Protein AF-A0A9D2WMY1-F1 (afdb_monomer_lite)

Organism: NCBI:txid182264

pLDDT: mean 78.15, std 8.46, range [58.62, 91.94]

Secondary structure (DSSP, 8-state):
-HHHHHHHH---HHHHHHHHHHHHHHHHHHHHHHHHHTT---TTTHHHHHHHHHHHHHHHHHHHHHS-HHHHHHHHHHHHHHHHHHT-

Sequence (88 aa):
MVPSMVLLTGFTQYAAQGSSLLAMVPVGIVGAYTHWRLENVNTGILPGLIPGILLGTYLGGSLAHFMPEGALRIIFATVLIWTGVKYL

Foldseek 3Di:
DQVCCCVPVVDQSLVSVVVVVVVVVVVVVVVVVVCVVVVVDDPVCVVVVVVVCVVCCVVVNVVLVPDDSVVNVVVVVVVVVVVVVVVD

InterPro domains:
  IPR002781 Transmembrane protein TauE-like, transmembrane domain [PF01925] (1-86)
  IPR051598 4-Toluene sulfonate uptake permease/Inactive protease-like domain-containing protein [PTHR43701] (1-88)

Structure (mmCIF, N/CA/C/O backbone):
data_AF-A0A9D2WMY1-F1
#
_entry.id   AF-A0A9D2WMY1-F1
#
loop_
_atom_site.group_PDB
_atom_site.id
_atom_site.type_symbol
_atom_site.label_atom_id
_atom_site.label_alt_id
_atom_site.label_comp_id
_atom_site.label_asym_id
_atom_site.label_entity_id
_atom_site.label_seq_id
_atom_site.pdbx_PDB_ins_code
_atom_site.Cartn_x
_atom_site.Cartn_y
_atom_site.Cartn_z
_atom_site.occupancy
_atom_site.B_iso_or_equiv
_atom_site.auth_seq_id
_atom_site.auth_comp_id
_atom_site.auth_asym_id
_atom_site.auth_atom_id
_atom_site.pdbx_PDB_model_num
ATOM 1 N N . MET A 1 1 ? -2.964 -9.902 3.562 1.00 60.81 1 MET A N 1
ATOM 2 C CA . MET A 1 1 ? -2.274 -9.998 4.871 1.00 60.81 1 MET A CA 1
ATOM 3 C C . MET A 1 1 ? -2.977 -9.202 5.970 1.00 60.81 1 MET A C 1
ATOM 5 O O . MET A 1 1 ? -3.083 -9.700 7.082 1.00 60.81 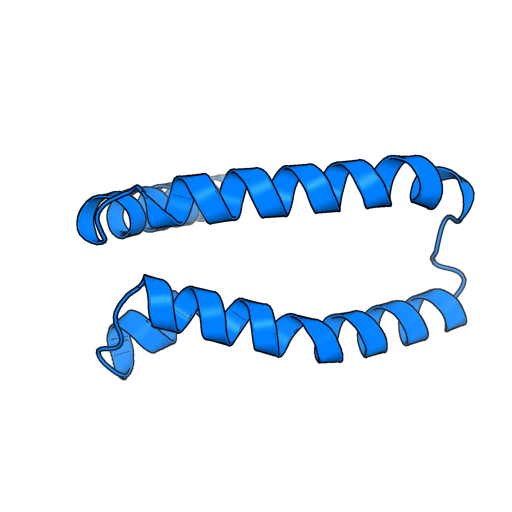1 MET A O 1
ATOM 9 N N . VAL A 1 2 ? -3.526 -8.017 5.674 1.00 63.09 2 VAL A N 1
ATOM 10 C CA . VAL A 1 2 ? -4.235 -7.189 6.671 1.00 63.09 2 VAL A CA 1
ATOM 11 C C . VAL A 1 2 ? -5.426 -7.903 7.351 1.00 63.09 2 VAL A C 1
ATOM 13 O O . VAL A 1 2 ? -5.456 -7.917 8.577 1.00 63.09 2 VAL A O 1
ATOM 16 N N . PRO A 1 3 ? -6.354 -8.589 6.643 1.00 58.62 3 PRO A N 1
ATOM 17 C CA . PRO A 1 3 ? -7.499 -9.237 7.299 1.00 58.62 3 PRO A CA 1
ATOM 18 C C . PRO A 1 3 ? -7.087 -10.394 8.214 1.00 58.62 3 PRO A C 1
ATOM 20 O O . PRO A 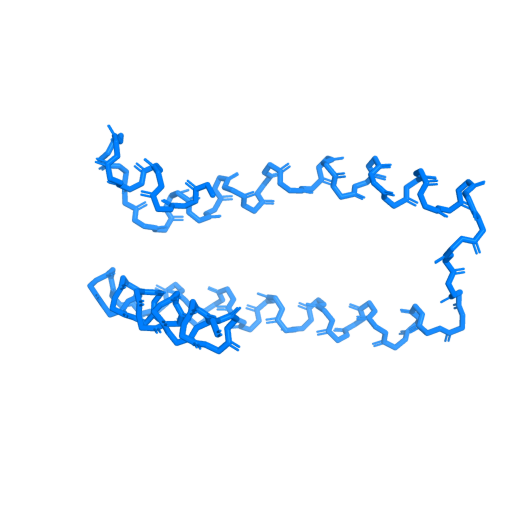1 3 ? -7.644 -10.553 9.292 1.00 58.62 3 PRO A O 1
ATOM 23 N N . SER A 1 4 ? -6.075 -11.172 7.812 1.00 61.50 4 SER A N 1
ATOM 24 C CA . SER A 1 4 ? -5.540 -12.277 8.610 1.00 61.50 4 SER A CA 1
ATOM 25 C C . SER A 1 4 ? -4.844 -11.782 9.878 1.00 61.50 4 SER A C 1
ATOM 27 O O . SER A 1 4 ? -5.023 -12.387 10.925 1.00 61.50 4 SER A O 1
ATOM 29 N N . MET A 1 5 ? -4.115 -10.661 9.832 1.00 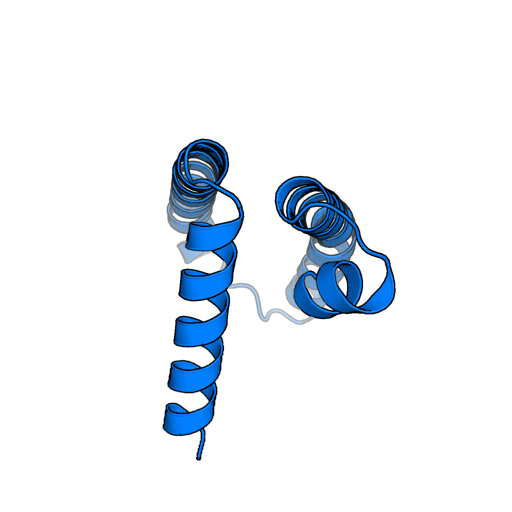58.75 5 MET A N 1
ATOM 30 C CA . MET A 1 5 ? -3.497 -10.078 11.034 1.00 58.75 5 MET A CA 1
ATOM 31 C C . MET A 1 5 ? -4.538 -9.461 11.982 1.00 58.75 5 MET A C 1
ATOM 33 O O . MET A 1 5 ? -4.453 -9.629 13.198 1.00 58.75 5 MET A O 1
ATOM 37 N N . VAL A 1 6 ? -5.571 -8.810 11.452 1.00 62.56 6 VAL A N 1
ATOM 38 C CA . VAL A 1 6 ? -6.637 -8.242 12.294 1.00 62.56 6 VAL A CA 1
ATOM 39 C C . VAL A 1 6 ? -7.496 -9.347 12.929 1.00 62.56 6 VAL A C 1
ATOM 41 O O . VAL A 1 6 ? -7.823 -9.262 14.108 1.00 62.56 6 VAL A O 1
ATOM 44 N N . LEU A 1 7 ? -7.831 -10.409 12.185 1.00 59.84 7 LEU A N 1
ATOM 45 C CA . LEU A 1 7 ? -8.695 -11.494 12.671 1.00 59.84 7 LEU A CA 1
ATOM 46 C C . LEU A 1 7 ? -7.970 -12.535 13.538 1.00 59.84 7 LEU A C 1
ATOM 48 O O . LEU A 1 7 ? -8.584 -13.053 14.463 1.00 59.84 7 LEU A O 1
ATOM 52 N N . LEU A 1 8 ? -6.702 -12.861 13.249 1.00 60.81 8 LEU A N 1
ATOM 53 C CA . LEU A 1 8 ? -5.973 -13.937 13.946 1.00 60.81 8 LEU A CA 1
ATOM 54 C C . LEU A 1 8 ? -5.062 -13.434 15.069 1.00 60.81 8 LEU A C 1
ATOM 56 O O . LEU A 1 8 ? -4.827 -14.167 16.022 1.00 60.81 8 LEU A O 1
ATOM 60 N N . THR A 1 9 ? -4.528 -12.213 14.962 1.00 59.28 9 THR A N 1
ATOM 61 C CA . THR A 1 9 ? -3.522 -11.697 15.913 1.00 59.28 9 THR A CA 1
ATOM 62 C C . THR A 1 9 ? -4.004 -10.519 16.760 1.00 59.28 9 THR A C 1
ATOM 64 O O . THR A 1 9 ? -3.275 -10.073 17.637 1.00 59.28 9 THR A O 1
ATOM 67 N N . GLY A 1 10 ? -5.226 -10.018 16.534 1.00 62.06 10 GLY A N 1
ATOM 68 C CA . GLY A 1 10 ? -5.824 -8.948 17.344 1.00 62.06 10 GLY A CA 1
ATOM 69 C C . GLY A 1 10 ? -5.144 -7.580 17.208 1.00 62.06 10 GLY A C 1
ATOM 70 O O . GLY A 1 10 ? -5.387 -6.695 18.024 1.00 62.06 10 GLY A O 1
ATOM 71 N N . PHE A 1 11 ? -4.290 -7.392 16.195 1.00 62.06 11 PHE A N 1
ATOM 72 C CA . PHE A 1 11 ? -3.647 -6.107 15.929 1.00 62.06 11 PHE A CA 1
ATOM 73 C C . PHE A 1 11 ? -4.660 -5.057 15.467 1.00 62.06 11 PHE A C 1
ATOM 75 O O . PHE A 1 11 ? -5.600 -5.356 14.725 1.00 62.06 11 PHE A O 1
ATOM 82 N N . THR A 1 12 ? -4.409 -3.804 15.853 1.00 69.12 12 THR A N 1
ATOM 83 C CA . THR A 1 12 ? -5.126 -2.639 15.331 1.00 69.12 12 THR A CA 1
ATOM 84 C C . THR A 1 12 ? -4.976 -2.555 13.815 1.00 69.12 12 THR A C 1
ATOM 86 O O . THR A 1 12 ? -3.931 -2.900 13.245 1.00 69.12 12 THR A O 1
ATOM 89 N N . GLN A 1 13 ? -6.024 -2.097 13.129 1.00 66.12 13 GLN A N 1
ATOM 90 C CA . GLN A 1 13 ? -6.052 -2.120 11.666 1.00 66.12 13 GLN A CA 1
ATOM 91 C C . GLN A 1 13 ? -4.953 -1.239 11.049 1.00 66.12 13 GLN A C 1
ATOM 93 O O . GLN A 1 13 ? -4.379 -1.604 10.021 1.00 66.12 13 GLN A O 1
ATOM 98 N N . TYR A 1 14 ? -4.579 -0.148 11.724 1.00 68.38 14 TYR A N 1
ATOM 99 C CA . TYR A 1 14 ? -3.458 0.700 11.315 1.00 68.38 14 TYR A CA 1
ATOM 100 C C . TYR A 1 14 ? -2.110 -0.022 11.392 1.00 68.38 14 TYR A C 1
ATOM 102 O O . TYR A 1 14 ? -1.315 0.077 10.458 1.00 68.38 14 TYR A O 1
ATOM 110 N N . ALA A 1 15 ? -1.853 -0.773 12.470 1.00 73.56 15 ALA A N 1
ATOM 111 C CA . ALA A 1 15 ? -0.597 -1.501 12.638 1.00 73.56 15 ALA A CA 1
ATOM 112 C C . ALA A 1 15 ? -0.472 -2.617 11.593 1.00 73.56 15 ALA A C 1
ATOM 114 O O . ALA A 1 15 ? 0.542 -2.713 10.904 1.00 73.56 15 ALA A O 1
ATOM 115 N N . ALA A 1 16 ? -1.538 -3.398 11.392 1.00 72.44 16 ALA A N 1
ATOM 116 C CA . ALA A 1 16 ? -1.563 -4.454 10.381 1.00 72.44 16 ALA A CA 1
ATOM 117 C C . ALA A 1 16 ? -1.353 -3.906 8.955 1.00 72.44 16 ALA A C 1
ATOM 119 O O . ALA A 1 16 ? -0.651 -4.523 8.144 1.00 72.44 16 ALA A O 1
ATOM 120 N N . GLN A 1 17 ? -1.933 -2.742 8.642 1.00 72.19 17 GLN A N 1
ATOM 121 C CA . GLN A 1 17 ? -1.759 -2.082 7.348 1.00 72.19 17 GLN A CA 1
ATOM 122 C C . GLN A 1 17 ? -0.337 -1.534 7.168 1.00 72.19 17 GLN A C 1
ATOM 124 O O . GLN A 1 17 ? 0.273 -1.777 6.125 1.00 72.19 17 GLN A O 1
ATOM 129 N N . GLY A 1 18 ? 0.214 -0.860 8.181 1.00 75.38 18 GLY A N 1
ATOM 130 C CA . GLY A 1 18 ? 1.575 -0.320 8.151 1.00 75.38 18 GLY A CA 1
ATOM 131 C C . GLY A 1 18 ? 2.639 -1.409 8.007 1.00 75.38 18 GLY A C 1
ATOM 132 O O . GLY A 1 18 ? 3.503 -1.320 7.134 1.00 75.38 18 GLY A O 1
ATOM 133 N N . SER A 1 19 ? 2.537 -2.490 8.786 1.00 77.31 19 SER A N 1
ATOM 134 C CA . SER A 1 19 ? 3.455 -3.631 8.684 1.00 77.31 19 SER A CA 1
ATOM 135 C C . SER A 1 19 ? 3.359 -4.336 7.329 1.00 77.31 19 SER A C 1
ATOM 137 O O . SER A 1 19 ? 4.383 -4.724 6.769 1.00 77.31 19 SER A O 1
ATOM 139 N N . SER A 1 20 ? 2.150 -4.461 6.768 1.00 76.38 20 SER A N 1
ATOM 140 C CA . SER A 1 20 ? 1.963 -5.037 5.430 1.00 76.38 20 SER A CA 1
ATOM 141 C C . SER A 1 20 ? 2.603 -4.169 4.342 1.00 76.38 20 SER A C 1
ATOM 143 O O . SER A 1 20 ? 3.276 -4.703 3.464 1.00 76.38 20 SER A O 1
ATOM 145 N N . LEU A 1 21 ? 2.443 -2.842 4.413 1.00 80.38 21 LEU A N 1
ATOM 146 C CA . LEU A 1 21 ? 3.085 -1.904 3.483 1.00 80.38 21 LEU A CA 1
ATOM 147 C C . LEU A 1 21 ? 4.611 -1.996 3.555 1.00 80.38 21 LEU A C 1
ATOM 149 O O . LEU A 1 21 ? 5.266 -2.058 2.516 1.00 80.38 21 LEU A O 1
ATOM 153 N N . LEU A 1 22 ? 5.173 -2.072 4.764 1.00 81.50 22 LEU A N 1
ATOM 154 C CA . LEU A 1 22 ? 6.617 -2.217 4.949 1.00 81.50 22 LEU A CA 1
ATOM 155 C C . LEU A 1 22 ? 7.133 -3.529 4.337 1.00 81.50 22 LEU A C 1
ATOM 157 O O . LEU A 1 22 ? 8.148 -3.534 3.644 1.00 81.50 22 LEU A O 1
ATOM 161 N N . ALA A 1 23 ? 6.405 -4.632 4.539 1.00 81.06 23 ALA A N 1
ATOM 162 C CA . ALA A 1 23 ? 6.749 -5.934 3.971 1.00 81.06 23 ALA A CA 1
ATOM 163 C C . ALA A 1 23 ? 6.667 -5.958 2.432 1.00 81.06 23 ALA A C 1
ATOM 165 O O . ALA A 1 23 ? 7.404 -6.708 1.791 1.00 81.06 23 ALA A O 1
ATOM 166 N N . MET A 1 24 ? 5.816 -5.127 1.821 1.00 83.69 24 MET A N 1
ATOM 167 C CA . MET A 1 24 ? 5.700 -5.033 0.362 1.00 83.69 24 MET A CA 1
ATOM 168 C C . MET A 1 24 ? 6.906 -4.365 -0.304 1.00 83.69 24 MET A C 1
ATOM 170 O O . MET A 1 24 ? 7.143 -4.628 -1.479 1.00 83.69 24 MET A O 1
ATOM 174 N N . VAL A 1 25 ? 7.690 -3.547 0.407 1.00 85.38 25 VAL A N 1
ATOM 175 C CA . VAL A 1 25 ? 8.864 -2.862 -0.166 1.00 85.38 25 VAL A CA 1
ATOM 176 C C . VAL A 1 25 ? 9.910 -3.853 -0.707 1.00 85.38 25 VAL A C 1
ATOM 178 O O . VAL A 1 25 ? 10.191 -3.806 -1.906 1.00 85.38 25 VAL A O 1
ATOM 181 N N . PRO A 1 26 ? 10.466 -4.787 0.093 1.00 83.38 26 PRO A N 1
ATOM 182 C CA . PRO A 1 26 ? 11.450 -5.744 -0.415 1.00 83.38 26 PRO A CA 1
ATOM 183 C C . PRO A 1 26 ? 10.851 -6.700 -1.455 1.00 83.38 26 PRO A C 1
ATOM 185 O O . PRO A 1 26 ? 11.506 -7.012 -2.448 1.00 83.38 26 PRO A O 1
ATOM 188 N N . VAL A 1 27 ? 9.593 -7.120 -1.280 1.00 84.31 27 VAL A N 1
ATOM 189 C CA . VAL A 1 27 ? 8.894 -7.998 -2.235 1.00 84.31 27 VAL A CA 1
ATOM 190 C C . VAL A 1 27 ? 8.717 -7.309 -3.589 1.00 84.31 27 VAL A C 1
ATOM 192 O O . VAL A 1 27 ? 8.971 -7.914 -4.630 1.00 84.31 27 VAL A O 1
ATOM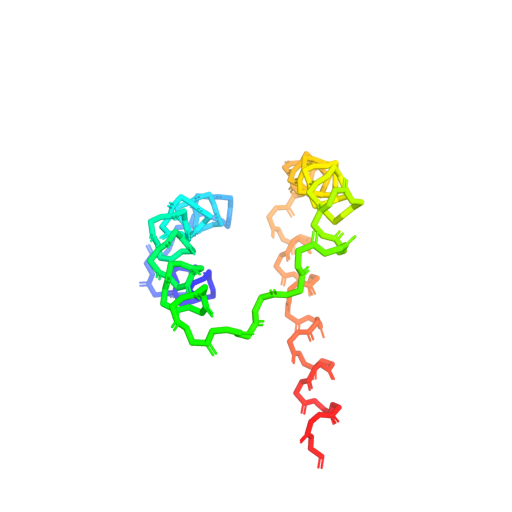 195 N N . GLY A 1 28 ? 8.329 -6.033 -3.582 1.00 84.19 28 GLY A N 1
ATOM 196 C CA . GLY A 1 28 ? 8.163 -5.222 -4.782 1.00 84.19 28 GLY A CA 1
ATOM 197 C C . GLY A 1 28 ? 9.477 -5.015 -5.528 1.00 84.19 28 GLY A C 1
ATOM 198 O O . GLY A 1 28 ? 9.497 -5.143 -6.749 1.00 84.19 28 GLY A O 1
ATOM 199 N N . ILE A 1 29 ? 10.582 -4.778 -4.810 1.00 84.94 29 ILE A N 1
ATOM 200 C CA . ILE A 1 29 ? 11.921 -4.652 -5.411 1.00 84.94 29 ILE A CA 1
ATOM 201 C C . ILE A 1 29 ? 12.310 -5.941 -6.142 1.00 84.94 29 ILE A C 1
ATOM 203 O O . ILE A 1 29 ? 12.703 -5.893 -7.308 1.00 84.94 29 ILE A O 1
ATOM 207 N N . VAL A 1 30 ? 12.169 -7.095 -5.483 1.00 86.75 30 VAL A N 1
ATOM 208 C CA . VAL A 1 30 ? 12.506 -8.393 -6.086 1.00 86.75 30 VAL A CA 1
ATOM 209 C C . VAL A 1 30 ? 11.605 -8.680 -7.290 1.00 86.75 30 VAL A C 1
ATOM 211 O O . VAL A 1 30 ? 12.108 -9.020 -8.359 1.00 86.75 30 VAL A O 1
ATOM 214 N N . GLY A 1 31 ? 10.291 -8.473 -7.161 1.00 84.44 31 GLY A N 1
ATOM 215 C CA . GLY A 1 31 ? 9.335 -8.693 -8.250 1.00 84.44 31 GLY A CA 1
ATOM 216 C C . GLY A 1 31 ? 9.586 -7.797 -9.466 1.00 84.44 31 GLY A C 1
ATOM 217 O O . GLY A 1 31 ? 9.555 -8.283 -10.601 1.00 84.44 31 GLY A O 1
ATOM 218 N N . ALA A 1 32 ? 9.898 -6.517 -9.235 1.00 82.94 32 ALA A N 1
ATOM 219 C CA . ALA A 1 32 ? 10.260 -5.567 -10.282 1.00 82.94 32 ALA A CA 1
ATOM 220 C C . ALA A 1 32 ? 11.565 -5.969 -10.980 1.00 82.94 32 ALA A C 1
ATOM 222 O O . ALA A 1 32 ? 11.627 -5.943 -12.207 1.00 82.94 32 ALA A O 1
ATOM 223 N N . TYR A 1 33 ? 12.579 -6.406 -10.227 1.00 83.50 33 TYR A N 1
ATOM 224 C CA . TYR A 1 33 ? 13.834 -6.897 -10.800 1.00 83.50 33 TYR A CA 1
ATOM 225 C C . TYR A 1 33 ? 13.618 -8.137 -11.680 1.00 83.50 33 TYR A C 1
ATOM 227 O O . TYR A 1 33 ? 14.149 -8.211 -12.790 1.00 83.50 33 TYR A O 1
ATOM 235 N N . THR A 1 34 ? 12.792 -9.090 -11.234 1.00 84.62 34 THR A N 1
ATOM 236 C CA . THR A 1 34 ? 12.444 -10.273 -12.034 1.00 84.62 34 THR A CA 1
ATOM 237 C C . THR A 1 34 ? 11.690 -9.895 -13.310 1.00 84.62 34 THR A C 1
ATOM 239 O O . THR A 1 34 ? 12.021 -10.405 -14.375 1.00 84.62 34 THR A O 1
ATOM 242 N N . HIS A 1 35 ? 10.720 -8.978 -13.242 1.00 83.75 35 HIS A N 1
ATOM 243 C CA . HIS A 1 35 ? 9.971 -8.540 -14.430 1.00 83.75 35 HIS A CA 1
ATOM 244 C C . HIS A 1 35 ? 10.827 -7.725 -15.395 1.00 83.75 35 HIS A C 1
ATOM 246 O O . HIS A 1 35 ? 10.658 -7.845 -16.607 1.00 83.75 35 HIS A O 1
ATOM 252 N N . TRP A 1 36 ? 11.772 -6.942 -14.874 1.00 79.69 36 TRP A N 1
ATOM 253 C CA . TRP A 1 36 ? 12.736 -6.223 -15.698 1.00 79.69 36 TRP A CA 1
ATOM 254 C C . TRP A 1 36 ? 13.652 -7.192 -16.451 1.00 79.69 36 TRP A C 1
ATOM 256 O O . TRP A 1 36 ? 13.875 -7.020 -17.646 1.00 79.69 36 TRP A O 1
ATOM 266 N N . ARG A 1 37 ? 14.099 -8.269 -15.792 1.00 81.75 37 ARG A N 1
ATOM 267 C CA . ARG A 1 37 ? 14.843 -9.362 -16.439 1.00 81.75 37 ARG A CA 1
ATOM 268 C C . ARG A 1 37 ? 14.051 -10.111 -17.513 1.00 81.75 37 ARG A C 1
ATOM 270 O O . ARG A 1 37 ? 14.672 -10.690 -18.394 1.00 81.75 37 ARG A O 1
ATOM 277 N N . LEU A 1 38 ? 12.724 -10.124 -17.424 1.00 86.12 38 LEU A N 1
ATOM 278 C CA . LEU A 1 38 ? 11.827 -10.796 -18.369 1.00 86.12 38 LEU A CA 1
ATOM 279 C C . LEU A 1 38 ? 11.338 -9.871 -19.499 1.00 86.12 38 LEU A C 1
ATOM 281 O O . LEU A 1 38 ? 10.405 -10.242 -20.199 1.00 86.12 38 LEU A O 1
ATOM 285 N N . GLU A 1 39 ? 11.903 -8.663 -19.643 1.00 78.75 39 GLU A N 1
ATOM 286 C CA . GLU A 1 39 ? 11.511 -7.645 -20.643 1.00 78.75 39 GLU A CA 1
ATOM 287 C C . GLU A 1 39 ? 10.030 -7.213 -20.593 1.00 78.75 39 GLU A C 1
ATOM 289 O O . GLU A 1 39 ? 9.545 -6.483 -21.453 1.00 78.75 39 GLU A O 1
ATOM 294 N N . ASN A 1 40 ? 9.314 -7.558 -19.522 1.00 76.75 40 ASN A N 1
ATOM 295 C CA . ASN A 1 40 ? 7.899 -7.229 -19.327 1.00 76.75 40 ASN A CA 1
ATOM 296 C C . ASN A 1 40 ? 7.676 -5.816 -18.753 1.00 76.75 40 ASN A C 1
ATOM 298 O O . ASN A 1 40 ? 6.586 -5.500 -18.273 1.00 76.75 40 ASN A O 1
ATOM 302 N N . VAL A 1 41 ? 8.700 -4.957 -18.752 1.00 77.12 41 VAL A N 1
ATOM 303 C CA . VAL A 1 41 ? 8.644 -3.616 -18.152 1.00 77.12 41 VAL A CA 1
ATOM 304 C C . VAL A 1 41 ? 8.646 -2.553 -19.243 1.00 77.12 41 VAL A C 1
ATOM 306 O O . VAL A 1 41 ? 9.662 -2.302 -19.886 1.00 77.12 41 VAL A O 1
ATOM 309 N N . ASN A 1 42 ? 7.510 -1.874 -19.413 1.00 77.81 42 ASN A N 1
ATOM 310 C CA . ASN A 1 42 ? 7.400 -0.742 -20.329 1.00 77.81 42 ASN A CA 1
ATOM 311 C C . ASN A 1 42 ? 7.919 0.547 -19.672 1.00 77.81 42 ASN A C 1
ATOM 313 O O . ASN A 1 42 ? 7.182 1.246 -18.973 1.00 77.81 42 ASN A O 1
ATOM 317 N N . THR A 1 43 ? 9.184 0.875 -19.935 1.00 77.06 43 THR A N 1
ATOM 318 C CA . THR A 1 43 ? 9.886 2.051 -19.395 1.00 77.06 43 THR A CA 1
ATOM 319 C C . THR A 1 43 ? 9.318 3.398 -19.834 1.00 77.06 43 THR A C 1
ATOM 321 O O . THR A 1 43 ? 9.563 4.393 -19.155 1.00 77.06 43 THR A O 1
ATOM 324 N N . GLY A 1 44 ? 8.503 3.444 -20.892 1.00 81.25 44 GLY A N 1
ATOM 325 C CA . GLY A 1 44 ? 7.869 4.678 -21.365 1.00 81.25 44 GLY A CA 1
ATOM 326 C C . GLY A 1 44 ? 6.773 5.209 -20.436 1.00 81.25 44 GLY A C 1
ATOM 327 O O . GLY A 1 44 ? 6.532 6.412 -20.398 1.00 81.25 44 GLY A O 1
ATOM 328 N N . ILE A 1 45 ? 6.130 4.335 -19.654 1.00 82.75 45 ILE A N 1
ATOM 329 C CA . ILE A 1 45 ? 5.011 4.711 -18.772 1.00 82.75 45 ILE A CA 1
ATOM 330 C C . ILE A 1 45 ? 5.505 5.066 -17.360 1.00 82.75 45 ILE A C 1
ATOM 332 O O . ILE A 1 45 ? 4.875 5.863 -16.663 1.00 82.75 45 ILE A O 1
ATOM 336 N N . LEU A 1 46 ? 6.659 4.525 -16.943 1.00 80.25 46 LEU A N 1
ATOM 337 C CA . LEU A 1 46 ? 7.239 4.730 -15.607 1.00 80.25 46 LEU A CA 1
ATOM 338 C C . LEU A 1 46 ? 7.314 6.203 -15.152 1.00 80.25 46 LEU A C 1
ATOM 340 O O . LEU A 1 46 ? 6.942 6.460 -14.006 1.00 80.25 46 LEU A O 1
ATOM 344 N N . PRO A 1 47 ? 7.732 7.179 -15.985 1.00 80.50 47 PRO A N 1
ATOM 345 C CA . PRO A 1 47 ? 7.908 8.564 -15.544 1.00 80.50 47 PRO A CA 1
ATOM 346 C C . PRO A 1 47 ? 6.607 9.236 -15.092 1.00 80.50 47 PRO A C 1
ATOM 348 O O . PRO A 1 47 ? 6.640 10.078 -14.201 1.00 80.50 47 PRO A O 1
ATOM 351 N N . GLY A 1 48 ? 5.464 8.863 -15.679 1.00 84.06 48 GLY A N 1
ATOM 352 C CA . GLY A 1 48 ? 4.146 9.348 -15.252 1.00 84.06 48 GLY A CA 1
ATOM 353 C C . GLY A 1 48 ? 3.542 8.514 -14.121 1.00 84.06 48 GLY A C 1
ATOM 354 O O . GLY A 1 48 ? 2.826 9.033 -13.264 1.00 84.06 48 GLY A O 1
ATOM 355 N N . LEU A 1 49 ? 3.864 7.221 -14.084 1.00 85.75 49 LEU A N 1
ATOM 356 C CA . LEU A 1 49 ? 3.290 6.265 -13.139 1.00 85.75 49 LEU A CA 1
ATOM 357 C C . LEU A 1 49 ? 3.894 6.413 -11.730 1.00 85.75 49 LEU A C 1
ATOM 359 O O . LEU A 1 49 ? 3.156 6.393 -10.747 1.00 85.75 49 LEU A O 1
ATOM 363 N N . ILE A 1 50 ? 5.210 6.641 -11.624 1.00 85.75 50 ILE A N 1
ATOM 364 C CA . ILE A 1 50 ? 5.910 6.853 -10.343 1.00 85.75 50 ILE A CA 1
ATOM 365 C C . ILE A 1 50 ? 5.308 8.017 -9.531 1.00 85.75 50 ILE A C 1
ATOM 367 O O . ILE A 1 50 ? 4.894 7.777 -8.395 1.00 85.75 50 ILE A O 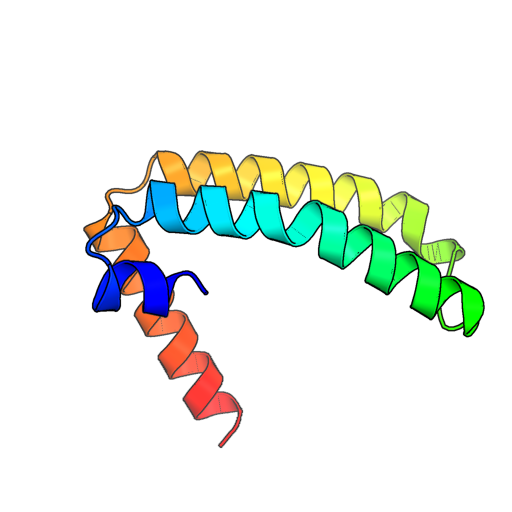1
ATOM 371 N N . PRO A 1 51 ? 5.211 9.258 -10.051 1.00 88.50 51 PRO A N 1
ATOM 372 C CA . PRO A 1 51 ? 4.671 10.373 -9.275 1.00 88.50 51 PRO A CA 1
ATOM 373 C C . PRO A 1 51 ? 3.186 10.178 -8.947 1.00 88.50 51 PRO A C 1
ATOM 375 O O . PRO A 1 51 ? 2.762 10.520 -7.845 1.00 88.50 51 PRO A O 1
ATOM 378 N N . GLY A 1 52 ? 2.411 9.569 -9.852 1.00 88.19 52 GLY A N 1
ATOM 379 C CA . GLY A 1 52 ? 1.009 9.233 -9.600 1.00 88.19 52 GLY A CA 1
ATOM 380 C C . GLY A 1 52 ? 0.836 8.249 -8.439 1.00 88.19 52 GLY A C 1
ATOM 381 O O . GLY A 1 52 ? 0.018 8.488 -7.551 1.00 88.19 52 GLY A O 1
ATOM 382 N N . ILE A 1 53 ? 1.643 7.181 -8.394 1.00 85.50 53 ILE A N 1
ATOM 383 C CA . ILE A 1 53 ? 1.635 6.221 -7.278 1.00 85.50 53 ILE A CA 1
ATOM 384 C C . ILE A 1 53 ? 2.086 6.892 -5.983 1.00 85.50 53 ILE A C 1
ATOM 386 O O . ILE A 1 53 ? 1.454 6.688 -4.947 1.00 85.50 53 ILE A O 1
ATOM 390 N N . LEU A 1 54 ? 3.163 7.679 -6.006 1.00 87.06 54 LEU A N 1
ATOM 391 C CA . LEU A 1 54 ? 3.678 8.325 -4.796 1.00 87.06 54 LEU A CA 1
ATOM 392 C C . LEU A 1 54 ? 2.647 9.285 -4.194 1.00 87.06 54 LEU A C 1
ATOM 394 O O . LEU A 1 54 ? 2.364 9.212 -3.000 1.00 87.06 54 LEU A O 1
ATOM 398 N N . LEU A 1 55 ? 2.021 10.125 -5.020 1.00 89.06 55 LEU A N 1
ATOM 399 C CA . LEU A 1 55 ? 0.962 11.027 -4.565 1.00 89.06 55 LEU A CA 1
ATOM 400 C C . LEU A 1 55 ? -0.276 10.260 -4.096 1.00 89.06 55 LEU A C 1
ATOM 402 O O . LEU A 1 55 ? -0.818 10.562 -3.033 1.00 89.06 55 LEU A O 1
ATOM 406 N N . GLY A 1 56 ? -0.703 9.247 -4.851 1.00 86.50 56 GLY A N 1
ATOM 407 C CA . GLY A 1 56 ? -1.868 8.435 -4.507 1.00 86.50 56 GLY A CA 1
ATOM 408 C C . GLY A 1 56 ? -1.693 7.667 -3.197 1.00 86.50 56 GLY A C 1
ATOM 409 O O . GLY A 1 56 ? -2.600 7.649 -2.367 1.00 86.50 56 GLY A O 1
ATOM 410 N N . THR A 1 57 ? -0.519 7.073 -2.972 1.00 83.88 57 THR A N 1
ATOM 411 C CA . THR A 1 57 ? -0.215 6.331 -1.738 1.00 83.88 57 THR A CA 1
ATOM 412 C C . THR A 1 57 ? -0.056 7.260 -0.538 1.00 83.88 57 THR A C 1
ATOM 414 O O . THR A 1 57 ? -0.561 6.932 0.535 1.00 83.88 57 THR A O 1
ATOM 417 N N . TYR A 1 58 ? 0.554 8.436 -0.709 1.00 83.44 58 TYR A N 1
ATOM 418 C CA . TYR A 1 58 ? 0.651 9.444 0.349 1.00 83.44 58 TYR A CA 1
ATOM 419 C C . TYR A 1 58 ? -0.728 9.974 0.766 1.00 83.44 58 TYR A C 1
ATOM 421 O O . TYR A 1 58 ? -1.075 9.950 1.949 1.00 83.44 58 TYR A O 1
ATOM 429 N N . LEU A 1 59 ? -1.547 10.394 -0.203 1.00 84.31 59 LEU A N 1
ATOM 430 C CA . LEU A 1 59 ? -2.897 10.897 0.060 1.00 84.31 59 LEU A CA 1
ATOM 431 C C . LEU A 1 59 ? -3.793 9.804 0.645 1.00 84.31 59 LEU A C 1
ATOM 433 O O . LEU A 1 59 ? -4.458 10.040 1.649 1.00 84.31 59 LEU A O 1
ATOM 437 N N . GLY A 1 60 ? -3.771 8.601 0.066 1.00 81.62 60 GLY A N 1
ATOM 438 C CA . GLY A 1 60 ? -4.562 7.467 0.539 1.00 81.62 60 GLY A CA 1
ATOM 439 C C . GLY A 1 60 ? -4.159 6.997 1.937 1.00 81.62 60 GLY A C 1
ATOM 440 O O . GLY A 1 60 ? -5.030 6.713 2.757 1.00 81.62 60 GLY A O 1
ATOM 441 N N . GLY A 1 61 ? -2.857 6.959 2.240 1.00 79.56 61 GLY A N 1
ATOM 442 C CA . GLY A 1 61 ? -2.342 6.609 3.566 1.00 79.56 61 GLY A CA 1
ATOM 443 C C . GLY A 1 61 ? -2.702 7.646 4.629 1.00 79.56 61 GLY A C 1
ATOM 444 O O . GLY A 1 61 ? -3.144 7.278 5.716 1.00 79.56 61 GLY A O 1
ATOM 445 N N . SER A 1 62 ? -2.590 8.934 4.294 1.00 80.44 62 SER A N 1
ATOM 446 C CA . SER A 1 62 ? -3.000 10.028 5.178 1.00 80.44 62 SER A CA 1
ATOM 447 C C . SER A 1 62 ? -4.506 9.981 5.460 1.00 80.44 62 SER A C 1
ATOM 449 O O . SER A 1 62 ? -4.916 9.965 6.621 1.00 80.44 62 SER A O 1
ATOM 451 N N . LEU A 1 63 ? -5.340 9.834 4.422 1.00 79.31 63 LEU A N 1
ATOM 452 C CA . LEU A 1 63 ? -6.794 9.704 4.576 1.00 79.31 63 LEU A CA 1
ATOM 453 C C . LEU A 1 63 ? -7.177 8.487 5.429 1.00 79.31 63 LEU A C 1
ATOM 455 O O . LEU A 1 63 ? -8.061 8.583 6.278 1.00 79.31 63 LEU A O 1
ATOM 459 N N . ALA A 1 64 ? -6.496 7.355 5.224 1.00 76.19 64 ALA A N 1
ATOM 460 C CA . ALA A 1 64 ? -6.733 6.138 5.991 1.00 76.19 64 ALA A CA 1
ATOM 461 C C . ALA A 1 64 ? -6.388 6.313 7.476 1.00 76.19 64 ALA A C 1
ATOM 463 O O . ALA A 1 64 ? -7.080 5.742 8.312 1.00 76.19 64 ALA A O 1
ATOM 464 N N . HIS A 1 65 ? -5.374 7.117 7.815 1.00 72.31 65 HIS A N 1
ATOM 465 C CA . HIS A 1 65 ? -5.004 7.378 9.207 1.00 72.31 65 HIS A CA 1
ATOM 466 C C . HIS A 1 65 ? -6.036 8.241 9.951 1.00 72.31 65 HIS A C 1
ATOM 468 O O . HIS A 1 65 ? -6.263 8.030 11.139 1.00 72.31 65 HIS A O 1
ATOM 474 N N . PHE A 1 66 ? -6.708 9.162 9.251 1.00 73.19 66 PHE A N 1
ATOM 475 C CA . PHE A 1 66 ? -7.776 9.990 9.826 1.00 73.19 66 PHE A CA 1
ATOM 476 C C . PHE A 1 66 ? -9.111 9.252 10.012 1.00 73.19 66 PHE A C 1
ATOM 478 O O . PHE A 1 66 ? -9.978 9.734 10.741 1.00 73.19 66 PHE A O 1
ATOM 485 N N . MET A 1 67 ? -9.313 8.100 9.366 1.00 73.69 67 MET A N 1
ATOM 486 C CA . MET A 1 67 ? -10.559 7.340 9.492 1.00 73.69 67 MET A CA 1
ATOM 487 C C . MET A 1 67 ? -10.524 6.399 10.691 1.00 73.69 67 MET A C 1
ATOM 489 O O . MET A 1 67 ? -9.568 5.640 10.781 1.00 73.69 67 MET A O 1
ATOM 493 N N . PRO A 1 68 ? -11.562 6.349 11.549 1.00 75.81 68 PRO A N 1
ATOM 494 C CA . PRO A 1 68 ? -11.617 5.432 12.687 1.00 75.81 68 PRO A CA 1
ATOM 495 C C . PRO A 1 68 ? -11.591 3.962 12.243 1.00 75.81 68 PRO A C 1
ATOM 497 O O . PRO A 1 68 ? -12.170 3.606 11.213 1.00 75.81 68 PRO A O 1
ATOM 500 N N . GLU A 1 69 ? -10.970 3.093 13.047 1.00 71.31 69 GLU A N 1
ATOM 501 C CA . GLU A 1 69 ? -10.742 1.672 12.718 1.00 71.31 69 GLU A CA 1
ATOM 502 C C . GLU A 1 69 ? -12.001 0.941 12.236 1.00 71.31 69 GLU A C 1
ATOM 504 O O . GLU A 1 69 ? -11.949 0.167 11.280 1.00 71.31 69 GLU A O 1
ATOM 509 N N . GLY A 1 70 ? -13.152 1.223 12.857 1.00 73.44 70 GLY A N 1
ATOM 510 C CA . GLY A 1 70 ? -14.435 0.634 12.474 1.00 73.44 70 GLY A CA 1
ATOM 511 C C . GLY A 1 70 ? -14.872 1.003 11.053 1.00 73.44 70 GLY A C 1
ATOM 512 O O . GLY A 1 70 ? -15.316 0.134 10.304 1.00 73.44 70 GLY A O 1
ATOM 513 N N . ALA A 1 71 ? -14.691 2.263 10.646 1.00 77.31 71 ALA A N 1
ATOM 514 C CA . ALA A 1 71 ? -15.025 2.714 9.295 1.00 77.31 71 ALA A CA 1
ATOM 515 C C . ALA A 1 71 ? -14.085 2.085 8.258 1.00 77.31 71 ALA A C 1
ATOM 517 O O . ALA A 1 71 ? -14.541 1.573 7.235 1.00 77.31 71 ALA A O 1
ATOM 518 N N .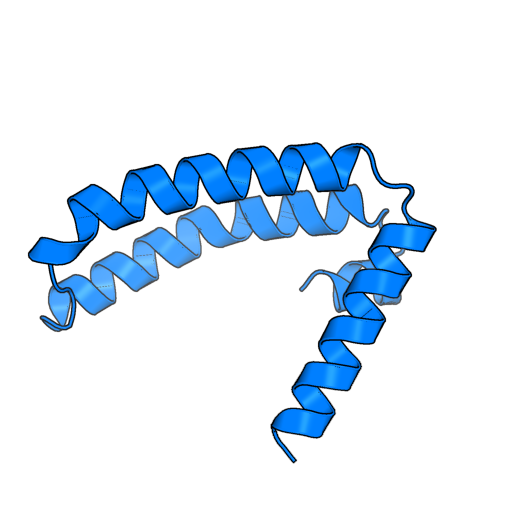 LEU A 1 72 ? -12.783 2.039 8.558 1.00 75.50 72 LEU A N 1
ATOM 519 C CA . LEU A 1 72 ? -11.787 1.424 7.683 1.00 75.50 72 LEU A CA 1
ATOM 520 C C . LEU A 1 72 ? -12.060 -0.076 7.482 1.00 75.50 72 LEU A C 1
ATOM 522 O O . LEU A 1 72 ? -11.929 -0.592 6.370 1.00 75.50 72 LEU A O 1
ATOM 526 N N . ARG A 1 73 ? -12.496 -0.775 8.538 1.00 74.88 73 ARG A N 1
ATOM 527 C CA . ARG A 1 73 ? -12.899 -2.188 8.489 1.00 74.88 73 ARG A CA 1
ATOM 528 C C . ARG A 1 73 ? -14.125 -2.418 7.609 1.00 74.88 73 ARG A C 1
ATOM 530 O O . ARG A 1 73 ? -14.107 -3.345 6.800 1.00 74.88 73 ARG A O 1
ATOM 537 N N . ILE A 1 74 ? -15.153 -1.578 7.730 1.00 80.31 74 ILE A N 1
ATOM 538 C CA . ILE A 1 74 ? -16.370 -1.671 6.909 1.00 80.31 74 ILE A CA 1
ATOM 539 C C . ILE A 1 74 ? -16.044 -1.415 5.435 1.00 80.31 74 ILE A C 1
ATOM 541 O O . ILE A 1 74 ? -16.462 -2.192 4.581 1.00 80.31 74 ILE A O 1
ATOM 545 N N . ILE A 1 75 ? -15.253 -0.382 5.127 1.00 82.19 75 ILE A N 1
ATOM 546 C CA . ILE A 1 75 ? -14.850 -0.070 3.746 1.00 82.19 75 ILE A CA 1
ATOM 547 C C . ILE A 1 75 ? -14.101 -1.255 3.126 1.00 82.19 75 ILE A C 1
ATOM 549 O O . ILE A 1 75 ? -14.447 -1.694 2.029 1.00 82.19 75 ILE A O 1
ATOM 553 N N . PHE A 1 76 ? -13.124 -1.822 3.840 1.00 77.25 76 PHE A N 1
ATOM 554 C CA . PHE A 1 76 ? -12.378 -2.986 3.355 1.00 77.25 76 PHE A CA 1
ATOM 555 C C . PHE A 1 76 ? -13.281 -4.201 3.116 1.00 77.25 76 PHE A C 1
ATOM 557 O O . PHE A 1 76 ? -13.163 -4.857 2.081 1.00 77.25 76 PHE A O 1
ATOM 564 N N . ALA A 1 77 ? -14.190 -4.497 4.049 1.00 82.12 77 ALA A N 1
ATOM 565 C CA . ALA A 1 77 ? -15.122 -5.615 3.922 1.00 82.12 77 ALA A CA 1
ATOM 566 C C . ALA A 1 77 ? -16.052 -5.444 2.711 1.00 82.12 77 ALA A C 1
ATOM 568 O O . ALA A 1 77 ? -16.207 -6.377 1.923 1.00 82.12 77 ALA A O 1
ATOM 569 N N . THR A 1 78 ? -16.602 -4.244 2.511 1.00 86.31 78 THR A N 1
ATOM 570 C CA . THR A 1 78 ? -17.458 -3.927 1.360 1.00 86.31 78 THR A CA 1
ATOM 571 C C . THR A 1 78 ? -16.711 -4.090 0.039 1.00 86.31 78 THR A C 1
ATOM 573 O O . THR A 1 78 ? -17.232 -4.715 -0.883 1.00 86.31 78 THR A O 1
ATOM 576 N N . VAL A 1 79 ? -15.471 -3.596 -0.058 1.00 85.50 79 VAL A N 1
ATOM 577 C CA . VAL A 1 79 ? -14.645 -3.742 -1.271 1.00 85.50 79 VAL A CA 1
ATOM 578 C C . VAL A 1 79 ? -14.336 -5.211 -1.565 1.00 85.50 79 VAL A C 1
ATOM 580 O O . VAL A 1 79 ? -14.387 -5.621 -2.726 1.00 85.50 79 VAL A O 1
ATOM 583 N N . LEU A 1 80 ? -14.048 -6.019 -0.541 1.00 83.50 80 LEU A N 1
ATOM 584 C CA . LEU A 1 80 ? -13.798 -7.453 -0.710 1.00 83.50 80 LEU A CA 1
ATOM 585 C C . LEU A 1 80 ? -15.042 -8.197 -1.199 1.00 83.50 80 LEU A C 1
ATOM 587 O O . LEU A 1 80 ? -14.937 -8.972 -2.148 1.00 83.50 80 LEU A O 1
ATOM 591 N N . ILE A 1 81 ? -16.208 -7.934 -0.602 1.00 88.62 81 ILE A N 1
ATOM 592 C CA . ILE A 1 81 ? -17.480 -8.525 -1.042 1.00 88.62 81 ILE A CA 1
ATOM 593 C C . ILE A 1 81 ? -17.768 -8.117 -2.488 1.00 88.62 81 ILE A C 1
ATOM 595 O O . ILE A 1 81 ? -18.049 -8.973 -3.321 1.00 88.62 81 ILE A O 1
ATOM 599 N N . TRP A 1 82 ? -17.635 -6.830 -2.814 1.00 91.94 82 TRP A N 1
ATOM 600 C CA . TRP A 1 82 ? -17.887 -6.333 -4.164 1.00 91.94 82 TRP A CA 1
ATOM 601 C C . TRP A 1 82 ? -16.950 -6.953 -5.206 1.00 91.94 82 TRP A C 1
ATOM 603 O O . TRP A 1 82 ? -17.401 -7.395 -6.261 1.00 91.94 82 TRP A O 1
ATOM 613 N N . THR A 1 83 ? -15.655 -7.041 -4.896 1.00 86.94 83 THR A N 1
ATOM 614 C CA . THR A 1 83 ? -14.669 -7.669 -5.786 1.00 86.94 83 THR A CA 1
ATOM 615 C C . THR A 1 83 ? -14.964 -9.159 -5.957 1.00 86.94 83 THR A C 1
ATOM 617 O O . THR A 1 83 ? -14.924 -9.652 -7.078 1.00 86.94 83 THR A O 1
ATOM 620 N N . GLY A 1 84 ? -15.318 -9.862 -4.877 1.00 85.31 84 GLY A N 1
ATOM 621 C CA . GLY A 1 84 ? -15.689 -11.278 -4.923 1.00 85.31 84 GLY A CA 1
ATOM 622 C C . GLY A 1 84 ? -16.927 -11.543 -5.781 1.00 85.31 84 GLY A C 1
ATOM 623 O O . GLY A 1 84 ? -16.912 -12.465 -6.585 1.00 85.31 84 GLY A O 1
ATOM 624 N N . VAL A 1 85 ? -17.956 -10.696 -5.678 1.00 90.25 85 VAL A N 1
ATOM 625 C CA . VAL A 1 85 ? -19.160 -10.789 -6.522 1.00 90.25 85 VAL A CA 1
ATOM 626 C C . VAL A 1 85 ? -18.850 -10.474 -7.986 1.00 90.25 85 VAL A C 1
ATOM 628 O O . VAL A 1 85 ? -19.421 -11.100 -8.864 1.00 90.25 85 VAL A O 1
ATOM 631 N N . LYS A 1 86 ? -17.943 -9.530 -8.271 1.00 84.56 86 LYS A N 1
ATOM 632 C CA . LYS A 1 86 ? -17.560 -9.186 -9.652 1.00 84.56 86 LYS A CA 1
ATOM 633 C C . LYS A 1 86 ? -16.768 -10.303 -10.350 1.00 84.56 86 LYS A C 1
ATOM 635 O O . LYS A 1 86 ? -16.788 -10.378 -11.573 1.00 84.56 86 LYS A O 1
ATOM 640 N N . TYR A 1 87 ? -16.006 -11.088 -9.591 1.00 74.62 87 TYR A N 1
ATOM 641 C CA . TYR A 1 87 ? -15.185 -12.183 -10.118 1.00 74.62 87 TYR A CA 1
ATOM 642 C C . TYR A 1 87 ? -15.921 -13.533 -10.193 1.00 74.62 87 TYR A C 1
ATOM 644 O O . TYR A 1 87 ? -15.338 -14.486 -10.711 1.00 74.62 87 TYR A O 1
ATOM 652 N N . LEU A 1 88 ? -17.157 -13.612 -9.685 1.00 65.94 88 LEU A N 1
ATOM 653 C CA . LEU A 1 88 ? -18.080 -14.737 -9.873 1.00 65.94 88 LEU A CA 1
ATOM 654 C C . LEU A 1 88 ? -18.892 -14.557 -11.162 1.00 65.94 88 LEU A C 1
ATOM 656 O O . LEU A 1 88 ? -19.133 -15.586 -11.828 1.00 65.94 88 LEU A O 1
#

Radius of gyration: 15.95 Å; chains: 1; bounding box: 34×26×39 Å